Protein AF-X0TZS3-F1 (afdb_monomer)

Nearest PDB structures (foldseek):
  2qx0-assembly1_B  TM=6.335E-01  e=2.367E-02  Yersinia pestis
  7mpy-assembly2_B  TM=6.152E-01  e=1.755E-02  Arabidopsis thaliana
  4co0-assembly2_B  TM=4.520E-01  e=2.169E-01  Azospirillum brasilense
  4ozn-assembly1_C  TM=5.208E-01  e=9.687E-01  Haloferax mediterranei ATCC 33500

Mean predicted aligned error: 3.47 Å

Structure (mmCIF, N/CA/C/O backbone):
data_AF-X0TZS3-F1
#
_entry.id   AF-X0TZS3-F1
#
loop_
_atom_site.group_PDB
_atom_site.id
_atom_site.type_symbol
_atom_site.label_atom_id
_atom_site.label_alt_id
_atom_site.label_comp_id
_atom_site.label_asym_id
_atom_site.label_entity_id
_atom_site.label_seq_id
_atom_site.pdbx_PDB_ins_code
_atom_site.Cartn_x
_atom_site.Cartn_y
_atom_site.Cartn_z
_atom_site.occupancy
_atom_site.B_iso_or_equiv
_atom_site.auth_seq_id
_atom_site.auth_comp_id
_atom_site.auth_asym_id
_atom_site.auth_atom_id
_atom_site.pdbx_PDB_model_num
ATOM 1 N N . MET A 1 1 ? 14.355 3.572 -35.473 1.00 77.06 1 MET A N 1
ATOM 2 C CA . MET A 1 1 ? 13.086 3.118 -34.857 1.00 77.06 1 MET A CA 1
ATOM 3 C C . MET A 1 1 ? 13.392 2.452 -33.526 1.00 77.06 1 MET A C 1
ATOM 5 O O . MET A 1 1 ? 14.362 1.707 -33.452 1.00 77.06 1 MET A O 1
ATOM 9 N N . TRP A 1 2 ? 12.621 2.743 -32.479 1.00 84.94 2 TRP A N 1
ATOM 10 C CA . TRP A 1 2 ? 12.855 2.198 -31.138 1.00 84.94 2 TRP A CA 1
ATOM 11 C C . TRP A 1 2 ? 12.345 0.758 -31.019 1.00 84.94 2 TRP A C 1
ATOM 13 O O . TRP A 1 2 ? 11.256 0.447 -31.497 1.00 84.94 2 TRP A O 1
ATOM 23 N N . LYS A 1 3 ? 13.106 -0.111 -30.342 1.00 91.31 3 LYS A N 1
ATOM 24 C CA . LYS A 1 3 ? 12.665 -1.461 -29.965 1.00 91.31 3 LYS A CA 1
ATOM 25 C C . LYS A 1 3 ? 12.176 -1.432 -28.519 1.00 91.31 3 LYS A C 1
ATOM 27 O O . LYS A 1 3 ? 12.983 -1.350 -27.595 1.00 91.31 3 LYS A O 1
ATOM 32 N N . LEU A 1 4 ? 10.860 -1.469 -28.333 1.00 92.38 4 LEU A N 1
ATOM 33 C CA . LEU A 1 4 ? 10.240 -1.440 -27.009 1.00 92.38 4 LEU A CA 1
ATOM 34 C C . LEU A 1 4 ? 10.556 -2.735 -26.244 1.00 92.38 4 LEU A C 1
ATOM 36 O O . LEU A 1 4 ? 10.507 -3.829 -26.808 1.00 92.38 4 LEU A O 1
ATOM 40 N N . LYS A 1 5 ? 10.885 -2.607 -24.957 1.00 91.69 5 LYS A N 1
ATOM 41 C CA . LYS A 1 5 ? 11.053 -3.732 -24.029 1.00 91.69 5 LYS A CA 1
ATOM 42 C C . LYS A 1 5 ? 9.962 -3.656 -22.969 1.00 91.69 5 LYS A C 1
ATOM 44 O O . LYS A 1 5 ? 9.630 -2.562 -22.519 1.00 91.69 5 LYS A O 1
ATOM 49 N N . ALA A 1 6 ? 9.441 -4.809 -22.558 1.00 92.62 6 ALA A N 1
ATOM 50 C CA . ALA A 1 6 ? 8.531 -4.872 -21.423 1.00 92.62 6 ALA A CA 1
ATOM 51 C C . ALA A 1 6 ? 9.240 -4.384 -20.142 1.00 92.62 6 ALA A C 1
ATOM 53 O O . ALA A 1 6 ? 10.444 -4.636 -19.980 1.00 92.62 6 ALA A O 1
ATOM 54 N N . PRO A 1 7 ? 8.528 -3.693 -19.235 1.00 94.44 7 PRO A N 1
ATOM 55 C CA . PRO A 1 7 ? 9.088 -3.331 -17.943 1.00 94.44 7 PRO A CA 1
ATOM 56 C C . PRO A 1 7 ? 9.424 -4.594 -17.141 1.00 94.44 7 PRO A C 1
ATOM 58 O O . PRO A 1 7 ? 8.732 -5.610 -17.224 1.00 94.44 7 PRO A O 1
ATOM 61 N N . LYS A 1 8 ? 10.495 -4.534 -16.345 1.00 96.44 8 LYS A N 1
ATOM 62 C CA . LYS A 1 8 ? 10.793 -5.606 -15.391 1.00 96.44 8 LYS A CA 1
ATOM 63 C C . LYS A 1 8 ? 9.737 -5.603 -14.277 1.00 96.44 8 LYS A C 1
ATOM 65 O O . LYS A 1 8 ? 9.368 -4.515 -13.830 1.00 96.44 8 LYS A O 1
ATOM 70 N N . PRO A 1 9 ? 9.293 -6.780 -13.802 1.00 97.88 9 PRO A N 1
ATOM 71 C CA . PRO A 1 9 ? 8.443 -6.863 -12.625 1.00 97.88 9 PRO A CA 1
ATOM 72 C C . PRO A 1 9 ? 9.104 -6.228 -11.396 1.00 97.88 9 PRO A C 1
ATOM 74 O O . PRO A 1 9 ? 10.326 -6.287 -11.242 1.00 97.88 9 PRO A O 1
ATOM 77 N N . VAL A 1 10 ? 8.293 -5.635 -10.526 1.00 98.12 10 VAL A N 1
ATOM 78 C CA . VAL A 1 10 ? 8.726 -4.904 -9.325 1.00 98.12 10 VAL A CA 1
ATOM 79 C C . VAL A 1 10 ? 8.004 -5.411 -8.081 1.00 98.12 10 VAL A C 1
ATOM 81 O O . VAL A 1 10 ? 7.006 -6.132 -8.174 1.00 98.12 10 VAL A O 1
ATOM 84 N N . LYS A 1 11 ? 8.522 -5.051 -6.906 1.00 98.50 11 LYS A N 1
ATOM 85 C CA . LYS A 1 11 ? 7.960 -5.465 -5.623 1.00 98.50 11 LYS A CA 1
ATOM 86 C C . LYS A 1 11 ? 6.773 -4.573 -5.266 1.00 98.50 11 LYS A C 1
ATOM 88 O O . LYS A 1 11 ? 6.894 -3.350 -5.299 1.00 98.50 11 LYS A O 1
ATOM 93 N N . LEU A 1 12 ? 5.641 -5.186 -4.934 1.00 98.75 12 LEU A N 1
ATOM 94 C CA . LEU A 1 12 ? 4.482 -4.486 -4.388 1.00 98.75 12 LEU A CA 1
ATOM 95 C C . LEU A 1 12 ? 4.633 -4.381 -2.871 1.00 98.75 12 LEU A C 1
ATOM 97 O O . LEU A 1 12 ? 4.880 -5.387 -2.205 1.00 98.75 12 LEU A O 1
ATOM 101 N N . ILE A 1 13 ? 4.459 -3.170 -2.358 1.00 98.69 13 ILE A N 1
ATOM 102 C CA . ILE A 1 13 ? 4.353 -2.863 -0.932 1.00 98.69 13 ILE A CA 1
ATOM 103 C C . ILE A 1 13 ? 2.996 -2.210 -0.678 1.00 98.69 13 ILE A C 1
ATOM 105 O O . ILE A 1 13 ? 2.483 -1.503 -1.544 1.00 98.69 13 ILE A O 1
ATOM 109 N N . VAL A 1 14 ? 2.409 -2.436 0.490 1.00 98.75 14 VAL A N 1
ATOM 110 C CA . VAL A 1 14 ? 1.212 -1.725 0.942 1.00 98.75 14 VAL A CA 1
ATOM 111 C C . VAL A 1 14 ? 1.503 -1.132 2.313 1.00 98.75 14 VAL A C 1
ATOM 113 O O . VAL A 1 14 ? 1.847 -1.861 3.243 1.00 98.75 14 VAL A O 1
ATOM 116 N N . GLY A 1 15 ? 1.396 0.191 2.419 1.00 98.25 15 GLY A N 1
ATOM 117 C CA . GLY A 1 15 ? 1.340 0.877 3.704 1.00 98.25 15 GLY A CA 1
ATOM 118 C C . GLY A 1 15 ? -0.059 0.754 4.292 1.00 98.25 15 GLY A C 1
ATOM 119 O O . GLY A 1 15 ? -1.046 0.975 3.591 1.00 98.25 15 GLY A O 1
ATOM 120 N N . ILE A 1 16 ? -0.132 0.384 5.564 1.00 98.38 16 ILE A N 1
ATOM 121 C CA . ILE A 1 16 ? -1.369 0.207 6.318 1.00 98.38 16 ILE A CA 1
ATOM 122 C C . ILE A 1 16 ? -1.351 1.216 7.458 1.00 98.38 16 ILE A C 1
ATOM 124 O O . ILE A 1 16 ? -0.410 1.230 8.253 1.00 98.38 16 ILE A O 1
ATOM 128 N N . LEU A 1 17 ? -2.397 2.034 7.538 1.00 97.75 17 LEU A N 1
ATOM 129 C CA . LEU A 1 17 ? -2.763 2.756 8.754 1.00 97.75 17 LEU A CA 1
ATOM 130 C C . LEU A 1 17 ? -4.088 2.180 9.246 1.00 97.75 17 LEU A C 1
ATOM 132 O O . LEU A 1 17 ? -5.017 2.067 8.449 1.00 97.75 17 LEU A O 1
ATOM 136 N N . ALA A 1 18 ? -4.175 1.798 10.514 1.00 96.94 18 ALA A N 1
ATOM 137 C CA . ALA A 1 18 ? -5.361 1.170 11.087 1.00 96.94 18 ALA A CA 1
ATOM 138 C C . ALA A 1 18 ? -5.715 1.784 12.444 1.00 96.94 18 ALA A C 1
ATOM 140 O O . ALA A 1 18 ? -4.823 2.128 13.209 1.00 96.94 18 ALA A O 1
ATOM 141 N N . ALA A 1 19 ? -7.007 1.891 12.742 1.00 95.75 19 ALA A N 1
ATOM 142 C CA . ALA A 1 19 ? -7.523 2.465 13.983 1.00 95.75 19 ALA A CA 1
ATOM 143 C C . ALA A 1 19 ? -7.176 1.637 15.232 1.00 95.75 19 ALA A C 1
ATOM 145 O O . ALA A 1 19 ? -7.043 2.183 16.324 1.00 95.75 19 ALA A O 1
ATOM 146 N N . ASP A 1 20 ? -7.052 0.318 15.071 1.00 93.88 20 ASP A N 1
ATOM 147 C CA . ASP A 1 20 ? -6.761 -0.631 16.141 1.00 93.88 20 ASP A CA 1
ATOM 148 C C . ASP A 1 20 ? -6.166 -1.949 15.598 1.00 93.88 20 ASP A C 1
ATOM 150 O O . ASP A 1 20 ? -6.044 -2.172 14.386 1.00 93.88 20 ASP A O 1
ATOM 154 N N . GLU A 1 21 ? -5.755 -2.832 16.513 1.00 95.12 21 GLU A N 1
ATOM 155 C CA . GLU A 1 21 ? -5.192 -4.150 16.189 1.00 95.12 21 GLU A CA 1
ATOM 156 C C . GLU A 1 21 ? -6.164 -5.063 15.411 1.00 95.12 21 GLU A C 1
ATOM 158 O O . GLU A 1 21 ? -5.733 -5.668 14.422 1.00 95.12 21 GLU A O 1
ATOM 163 N N . PRO A 1 22 ? -7.458 -5.181 15.782 1.00 94.88 22 PRO A N 1
ATOM 164 C CA . PRO A 1 22 ? -8.436 -5.924 14.986 1.00 94.88 22 PRO A CA 1
ATOM 165 C C . PRO A 1 22 ? -8.535 -5.451 13.530 1.00 94.88 22 PRO A C 1
ATOM 167 O O . PRO A 1 22 ? -8.451 -6.275 12.615 1.00 94.88 22 PRO A O 1
ATOM 170 N N . ALA A 1 23 ? -8.656 -4.140 13.301 1.00 95.38 23 ALA A N 1
ATOM 171 C CA . ALA A 1 23 ? -8.744 -3.551 11.970 1.00 95.38 23 ALA A CA 1
ATOM 172 C C . ALA A 1 23 ? -7.464 -3.802 11.161 1.00 95.38 23 ALA A C 1
ATOM 174 O O . ALA A 1 23 ? -7.535 -4.186 9.990 1.00 95.38 23 ALA A O 1
ATOM 175 N N . ARG A 1 24 ? -6.288 -3.674 11.792 1.00 96.88 24 ARG A N 1
ATOM 176 C CA . ARG A 1 24 ? -4.992 -4.008 11.180 1.00 96.88 24 ARG A CA 1
ATOM 177 C C . ARG A 1 24 ? -4.923 -5.483 10.779 1.00 96.88 24 ARG A C 1
ATOM 179 O O . ARG A 1 24 ? -4.530 -5.802 9.656 1.00 96.88 24 ARG A O 1
ATOM 186 N N . GLY A 1 25 ? -5.299 -6.386 11.683 1.00 97.00 25 GLY A N 1
ATOM 187 C CA . GLY A 1 25 ? -5.275 -7.827 11.438 1.00 97.00 25 GLY A CA 1
ATOM 188 C C . GLY A 1 25 ? -6.187 -8.238 10.283 1.00 97.00 25 GLY A C 1
ATOM 189 O O . GLY A 1 25 ? -5.785 -9.032 9.430 1.00 97.00 25 GLY A O 1
ATOM 190 N N . GLU A 1 26 ? -7.390 -7.667 10.213 1.00 97.25 26 GLU A N 1
ATOM 191 C CA . GLU A 1 26 ? -8.321 -7.923 9.112 1.00 97.25 26 GLU A CA 1
ATOM 192 C C . GLU A 1 26 ? -7.827 -7.325 7.789 1.00 97.25 26 GLU A C 1
ATOM 194 O O . GLU A 1 26 ? -7.924 -7.970 6.742 1.00 97.25 26 GLU A O 1
ATOM 199 N N . ALA A 1 27 ? -7.203 -6.144 7.827 1.00 98.00 27 ALA A N 1
ATOM 200 C CA . ALA A 1 27 ? -6.596 -5.534 6.651 1.00 98.00 27 ALA A CA 1
ATOM 201 C C . ALA A 1 27 ? -5.532 -6.441 6.013 1.00 98.00 27 ALA A C 1
ATOM 203 O O . ALA A 1 27 ? -5.574 -6.677 4.804 1.00 98.00 27 ALA A O 1
ATOM 204 N N . VAL A 1 28 ? -4.624 -7.008 6.818 1.00 98.31 28 VAL A N 1
ATOM 205 C CA . VAL A 1 28 ? -3.598 -7.948 6.332 1.00 98.31 28 VAL A CA 1
ATOM 206 C C . VAL A 1 28 ? -4.240 -9.192 5.714 1.00 98.31 28 VAL A C 1
ATOM 208 O O . VAL A 1 28 ? -3.904 -9.543 4.583 1.00 98.31 28 VAL A O 1
ATOM 211 N N . LYS A 1 29 ? -5.224 -9.811 6.382 1.00 98.19 29 LYS A N 1
ATOM 212 C CA . LYS A 1 29 ? -5.948 -10.978 5.839 1.00 98.19 29 LYS A CA 1
ATOM 213 C C . LYS A 1 29 ? -6.611 -10.675 4.494 1.00 98.19 29 LYS A C 1
ATOM 215 O O . LYS A 1 29 ? -6.541 -11.477 3.563 1.00 98.19 29 LYS A O 1
ATOM 220 N N . MET A 1 30 ? -7.255 -9.514 4.372 1.00 98.00 30 MET A N 1
ATOM 221 C CA . MET A 1 30 ? -7.927 -9.101 3.140 1.00 98.00 30 MET A CA 1
ATOM 222 C C . MET A 1 30 ? -6.940 -8.802 2.006 1.00 98.00 30 MET A C 1
ATOM 224 O O . MET A 1 30 ? -7.229 -9.133 0.852 1.00 98.00 30 MET A O 1
ATOM 228 N N . ILE A 1 31 ? -5.776 -8.224 2.316 1.00 98.50 31 ILE A N 1
ATOM 229 C CA . ILE A 1 31 ? -4.678 -8.051 1.357 1.00 98.50 31 ILE A CA 1
ATOM 230 C C . ILE A 1 31 ? -4.204 -9.416 0.854 1.00 98.50 31 ILE A C 1
ATOM 232 O O . ILE A 1 31 ? -4.153 -9.620 -0.360 1.00 98.50 31 ILE A O 1
ATOM 236 N N . GLU A 1 32 ? -3.935 -10.368 1.749 1.00 98.25 32 GLU A N 1
ATOM 237 C CA . GLU A 1 32 ? -3.478 -11.704 1.355 1.00 98.25 32 GLU A CA 1
ATOM 238 C C . GLU A 1 32 ? -4.490 -12.433 0.470 1.00 98.25 32 GLU A C 1
ATOM 240 O O . GLU A 1 32 ? -4.127 -12.997 -0.565 1.00 98.25 32 GLU A O 1
ATOM 245 N N . ALA A 1 33 ? -5.773 -12.360 0.829 1.00 97.56 33 ALA A N 1
ATOM 246 C CA . ALA A 1 33 ? -6.847 -13.007 0.089 1.00 97.56 33 ALA A CA 1
ATOM 247 C C . ALA A 1 33 ? -7.106 -12.380 -1.293 1.00 97.56 33 ALA A C 1
ATOM 249 O O . ALA A 1 33 ? -7.462 -13.092 -2.234 1.00 97.56 33 ALA A O 1
ATOM 250 N N . ARG A 1 34 ? -6.980 -11.050 -1.435 1.00 97.12 34 ARG A N 1
ATOM 251 C CA . ARG A 1 34 ? -7.384 -10.333 -2.661 1.00 97.12 34 ARG A CA 1
ATOM 252 C C . ARG A 1 34 ? -6.227 -9.958 -3.582 1.00 97.12 34 ARG A C 1
ATOM 254 O O . ARG A 1 34 ? -6.428 -9.935 -4.800 1.00 97.12 34 ARG A O 1
ATOM 261 N N . ILE A 1 35 ? -5.079 -9.605 -3.010 1.00 97.38 35 ILE A N 1
ATOM 262 C CA . ILE A 1 35 ? -3.924 -9.033 -3.715 1.00 97.38 35 ILE A CA 1
ATOM 263 C C . ILE A 1 35 ? -2.835 -10.092 -3.893 1.00 97.38 35 ILE A C 1
ATOM 265 O O . ILE A 1 35 ? -2.316 -10.256 -4.999 1.00 97.38 35 ILE A O 1
ATOM 269 N N . GLY A 1 36 ? -2.521 -10.838 -2.836 1.00 97.75 36 GLY A N 1
ATOM 270 C CA . GLY A 1 36 ? -1.580 -11.953 -2.883 1.00 97.75 36 GLY A CA 1
ATOM 271 C C . GLY A 1 36 ? -0.872 -12.179 -1.554 1.00 97.75 36 GLY A C 1
ATOM 272 O O . GLY A 1 36 ? -0.861 -11.305 -0.697 1.00 97.75 36 GLY A O 1
ATOM 273 N N . LYS A 1 37 ? -0.256 -13.353 -1.410 1.00 98.31 37 LYS A N 1
ATOM 274 C CA . LYS A 1 37 ? 0.462 -13.762 -0.199 1.00 98.31 37 LYS A CA 1
ATOM 275 C C . LYS A 1 37 ? 1.554 -12.760 0.190 1.00 98.31 37 LYS A C 1
ATOM 277 O O . LYS A 1 37 ? 2.354 -12.356 -0.665 1.00 98.31 37 LYS A O 1
ATOM 282 N N . CYS A 1 38 ? 1.601 -12.410 1.472 1.00 98.50 38 CYS A N 1
ATOM 283 C CA . CYS A 1 38 ? 2.650 -11.566 2.019 1.00 98.50 38 CYS A CA 1
ATOM 284 C C . CYS A 1 38 ? 3.924 -12.389 2.257 1.00 98.50 38 CYS A C 1
ATOM 286 O O . CYS A 1 38 ? 3.863 -13.520 2.736 1.00 98.50 38 CYS A O 1
ATOM 288 N N . ASP A 1 39 ? 5.087 -11.829 1.931 1.00 97.81 39 ASP A N 1
ATOM 289 C CA . ASP A 1 39 ? 6.393 -12.447 2.217 1.00 97.81 39 ASP A CA 1
ATOM 290 C C . ASP A 1 39 ? 7.245 -11.657 3.211 1.00 97.81 39 ASP A C 1
ATOM 292 O O . ASP A 1 39 ? 8.197 -12.191 3.775 1.00 97.81 39 ASP A O 1
ATOM 296 N N . LEU A 1 40 ? 6.872 -10.405 3.463 1.00 98.06 40 LEU A N 1
ATOM 297 C CA . LEU A 1 40 ? 7.379 -9.611 4.568 1.00 98.06 40 LEU A CA 1
ATOM 298 C C . LEU A 1 40 ? 6.217 -8.841 5.181 1.00 98.06 40 LEU A C 1
ATOM 300 O O . LEU A 1 40 ? 5.422 -8.217 4.477 1.00 98.06 40 LEU A O 1
ATOM 304 N N . ILE A 1 41 ? 6.148 -8.882 6.504 1.00 98.31 41 ILE A N 1
ATOM 305 C CA . ILE A 1 41 ? 5.250 -8.080 7.326 1.00 98.31 41 ILE A CA 1
ATOM 306 C C . ILE A 1 41 ? 6.157 -7.363 8.322 1.00 98.31 41 ILE A C 1
ATOM 308 O O . ILE A 1 41 ? 6.944 -8.017 9.003 1.00 98.31 41 ILE A O 1
ATOM 312 N N . SER A 1 42 ? 6.116 -6.033 8.350 1.00 98.31 42 SER A N 1
ATOM 313 C CA . SER A 1 42 ? 6.933 -5.259 9.285 1.00 98.31 42 SER A CA 1
ATOM 314 C C . SER A 1 42 ? 6.412 -5.381 10.715 1.00 98.31 42 SER A C 1
ATOM 316 O O . SER A 1 42 ? 5.258 -5.770 10.943 1.00 98.31 42 SER A O 1
ATOM 318 N N . ASP A 1 43 ? 7.222 -4.907 11.661 1.00 98.00 43 ASP A N 1
ATOM 319 C CA . ASP A 1 43 ? 6.740 -4.548 12.992 1.00 98.00 43 ASP A CA 1
ATOM 320 C C . ASP A 1 43 ? 5.561 -3.563 12.901 1.00 98.00 43 ASP A C 1
ATOM 322 O O . ASP A 1 43 ? 5.329 -2.921 11.867 1.00 98.00 43 ASP A O 1
ATOM 326 N N . VAL A 1 44 ? 4.808 -3.463 13.991 1.00 98.06 44 VAL A N 1
ATOM 327 C CA . VAL A 1 44 ? 3.706 -2.511 14.155 1.00 98.06 44 VAL A CA 1
ATOM 328 C C . VAL A 1 44 ? 4.170 -1.416 15.094 1.00 98.06 44 VAL A C 1
ATOM 330 O O . VAL A 1 44 ? 4.803 -1.699 16.111 1.00 98.06 44 VAL A O 1
ATOM 333 N N . TRP A 1 45 ? 3.849 -0.167 14.780 1.00 97.19 45 TRP A N 1
ATOM 334 C CA . TRP A 1 45 ? 4.174 0.943 15.667 1.00 97.19 45 TRP A CA 1
ATOM 335 C C . TRP A 1 45 ? 3.184 2.109 15.497 1.00 97.19 45 TRP A C 1
ATOM 337 O O . TRP A 1 45 ? 2.493 2.180 14.475 1.00 97.19 45 TRP A O 1
ATOM 347 N N . PRO A 1 46 ? 3.097 3.031 16.472 1.00 95.50 46 PRO A N 1
ATOM 348 C CA . PRO A 1 46 ? 2.157 4.149 16.415 1.00 95.50 46 PRO A CA 1
ATOM 349 C C . PRO A 1 46 ? 2.421 5.120 15.255 1.00 95.50 46 PRO A C 1
ATOM 351 O O . PRO A 1 46 ? 3.564 5.405 14.884 1.00 95.50 46 PRO A O 1
ATOM 354 N N . PHE A 1 47 ? 1.348 5.664 14.692 1.00 93.62 47 PHE A N 1
ATOM 355 C CA . PHE A 1 47 ? 1.378 6.755 13.729 1.00 93.62 47 PHE A CA 1
ATOM 356 C C . PHE A 1 47 ? 0.984 8.063 14.423 1.00 93.62 47 PHE A C 1
ATOM 358 O O . PHE A 1 47 ? -0.187 8.411 14.504 1.00 93.62 47 PHE A O 1
ATOM 365 N N . ASP A 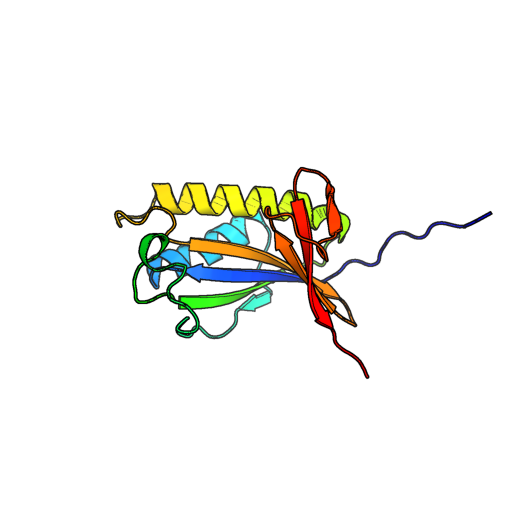1 48 ? 1.984 8.791 14.910 1.00 88.75 48 ASP A N 1
ATOM 366 C CA . ASP A 1 48 ? 1.850 10.031 15.688 1.00 88.75 48 ASP A CA 1
ATOM 367 C C . ASP A 1 48 ? 2.339 11.276 14.925 1.00 88.75 48 ASP A C 1
ATOM 369 O O . ASP A 1 48 ? 2.526 12.349 15.493 1.00 88.75 48 ASP A O 1
ATOM 373 N N . GLN A 1 49 ? 2.573 11.147 13.615 1.00 85.50 49 GLN A N 1
ATOM 374 C CA . GLN A 1 49 ? 3.221 12.199 12.825 1.00 85.50 49 GLN A CA 1
ATOM 375 C C . GLN A 1 49 ? 2.258 13.288 12.329 1.00 85.50 49 GLN A C 1
ATOM 377 O O . GLN A 1 49 ? 2.707 14.321 11.833 1.00 85.50 49 GLN A O 1
ATOM 382 N N . THR A 1 50 ? 0.944 13.064 12.404 1.00 86.62 50 THR A N 1
ATOM 383 C CA . THR A 1 50 ? -0.068 14.063 12.043 1.00 86.62 50 THR A CA 1
ATOM 384 C C . THR A 1 50 ? -1.443 13.708 12.600 1.00 86.62 50 THR A C 1
ATOM 386 O O . THR A 1 50 ? -1.835 12.544 12.603 1.00 86.62 50 THR A O 1
ATOM 389 N N . ASP A 1 51 ? -2.210 14.738 12.955 1.00 85.44 51 ASP A N 1
ATOM 390 C CA . ASP A 1 51 ? -3.606 14.626 13.393 1.00 85.44 51 ASP A CA 1
ATOM 391 C C . ASP A 1 51 ? -4.601 14.507 12.226 1.00 85.44 51 ASP A C 1
ATOM 393 O O . ASP A 1 51 ? -5.802 14.376 12.441 1.00 85.44 51 ASP A O 1
ATOM 397 N N . TYR A 1 52 ? -4.119 14.535 10.977 1.00 85.12 52 TYR A N 1
ATOM 398 C CA . TYR A 1 52 ? -4.949 14.566 9.766 1.00 85.12 52 TYR A CA 1
ATOM 399 C C . TYR A 1 52 ? -5.992 13.437 9.679 1.00 85.12 52 TYR A C 1
ATOM 401 O O . TYR A 1 52 ? -7.043 13.627 9.077 1.00 85.12 52 TYR A O 1
ATOM 409 N N . TYR A 1 53 ? -5.706 12.272 10.263 1.00 84.94 53 TYR A N 1
ATOM 410 C CA . TYR A 1 53 ? -6.575 11.093 10.201 1.00 84.94 53 TYR A CA 1
ATOM 411 C C . TYR A 1 53 ? -7.443 10.900 11.447 1.00 84.94 53 TYR A C 1
ATOM 413 O O . TYR A 1 53 ? -8.193 9.929 11.500 1.00 84.94 53 TYR A O 1
ATOM 421 N N . ARG A 1 54 ? -7.352 11.787 12.445 1.00 84.69 54 ARG A N 1
ATOM 422 C CA . ARG A 1 54 ? -7.987 11.588 13.754 1.00 84.69 54 ARG A CA 1
ATOM 423 C C . ARG A 1 54 ? -9.502 11.401 13.649 1.00 84.69 54 ARG A C 1
ATOM 425 O O . ARG A 1 54 ? -10.041 10.445 14.194 1.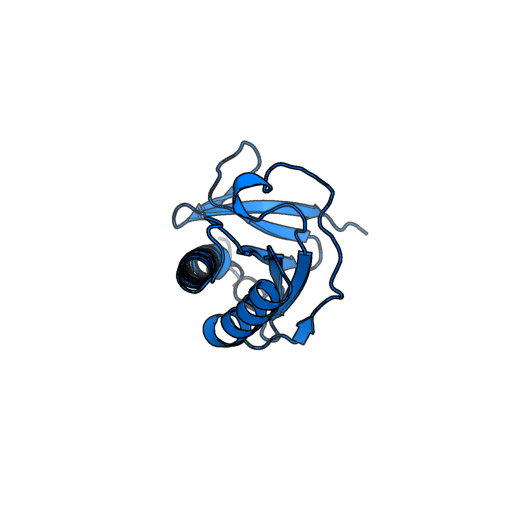00 84.69 54 ARG A O 1
ATOM 432 N N . ASP A 1 55 ? -10.168 12.253 12.876 1.00 86.69 55 ASP A N 1
ATOM 433 C CA . ASP A 1 55 ? -11.626 12.199 12.705 1.00 86.69 55 ASP A CA 1
ATOM 434 C C . ASP A 1 55 ? -12.085 10.961 11.908 1.00 86.69 55 ASP A C 1
ATOM 436 O O . ASP A 1 55 ? -13.227 10.516 12.024 1.00 86.69 55 ASP A O 1
ATOM 440 N N . GLU A 1 56 ? -11.202 10.397 11.078 1.00 88.12 56 GLU A N 1
ATOM 441 C CA . GLU A 1 56 ? -11.513 9.267 10.197 1.00 88.12 56 GLU A CA 1
ATOM 442 C C . GLU A 1 56 ? -11.164 7.905 10.814 1.00 88.12 56 GLU A C 1
ATOM 444 O O . GLU A 1 56 ? -11.890 6.934 10.589 1.00 88.12 56 GLU A O 1
ATOM 449 N N . ALA A 1 57 ? -10.060 7.833 11.563 1.00 86.31 57 ALA A N 1
ATOM 450 C CA . ALA A 1 57 ? -9.422 6.602 12.031 1.00 86.31 57 ALA A CA 1
ATOM 451 C C . ALA A 1 57 ? -9.132 6.583 13.548 1.00 86.31 57 ALA A C 1
ATOM 453 O O . ALA A 1 57 ? -8.607 5.593 14.049 1.00 86.31 57 ALA A O 1
ATOM 454 N N . GLY A 1 58 ? -9.499 7.632 14.287 1.00 88.81 58 GLY A N 1
ATOM 455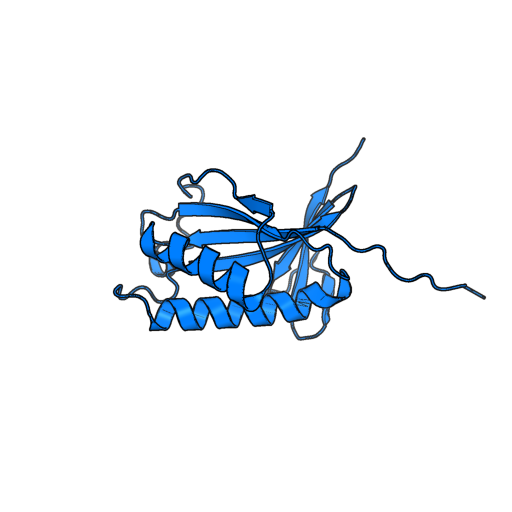 C CA . GLY A 1 58 ? -9.314 7.724 15.735 1.00 88.81 58 GLY A CA 1
ATOM 456 C C . GLY A 1 58 ? -7.912 8.169 16.163 1.00 88.81 58 GLY A C 1
ATOM 457 O O . GLY A 1 58 ? -7.070 8.541 15.348 1.00 88.81 58 GLY A O 1
ATOM 458 N N . ASP A 1 59 ? -7.672 8.144 17.476 1.00 85.56 59 ASP A N 1
ATOM 459 C CA . ASP A 1 59 ? -6.480 8.744 18.096 1.00 85.56 59 ASP A CA 1
ATOM 460 C C . ASP A 1 59 ? -5.240 7.836 18.117 1.00 85.56 59 ASP A C 1
ATOM 462 O O . ASP A 1 59 ? -4.116 8.326 18.184 1.00 85.56 59 ASP A O 1
ATOM 466 N N . ASN A 1 60 ? -5.420 6.513 18.062 1.00 88.50 60 ASN A N 1
ATOM 467 C CA . ASN A 1 60 ? -4.350 5.534 18.296 1.00 88.50 60 ASN A CA 1
ATOM 468 C C . ASN A 1 60 ? -4.006 4.743 17.031 1.00 88.50 60 ASN A C 1
ATOM 470 O O . ASN A 1 60 ? -4.005 3.513 17.024 1.00 88.50 60 ASN A O 1
ATOM 474 N N . ILE A 1 61 ? -3.723 5.463 15.947 1.00 95.50 61 ILE A N 1
ATOM 475 C CA . ILE A 1 61 ? -3.486 4.858 14.639 1.00 95.50 61 ILE A CA 1
ATOM 476 C C . ILE A 1 61 ? -2.210 4.011 14.670 1.00 95.50 61 ILE A C 1
ATOM 478 O O . ILE A 1 61 ? -1.133 4.473 15.044 1.00 95.50 61 ILE A O 1
ATOM 482 N N . LEU A 1 62 ? -2.321 2.769 14.217 1.00 96.94 62 LEU A N 1
ATOM 483 C CA . LEU A 1 62 ? -1.219 1.836 14.037 1.00 96.94 62 LEU A CA 1
ATOM 484 C C . LEU A 1 62 ? -0.726 1.883 12.594 1.00 96.94 62 LEU A C 1
ATOM 486 O O . LEU A 1 62 ? -1.524 1.813 11.659 1.00 96.94 62 LEU A O 1
ATOM 490 N N . ARG A 1 63 ? 0.593 1.941 12.406 1.00 97.88 63 ARG A N 1
ATOM 491 C CA . ARG A 1 63 ? 1.249 1.801 11.104 1.00 97.88 63 ARG A CA 1
ATOM 492 C C . ARG A 1 63 ? 1.874 0.420 10.963 1.00 97.88 63 ARG A C 1
ATOM 494 O O . ARG A 1 63 ? 2.532 -0.073 11.876 1.00 97.88 63 ARG A O 1
ATOM 501 N N . GLN A 1 64 ? 1.714 -0.163 9.780 1.00 98.31 64 GLN A N 1
ATOM 502 C CA . GLN A 1 64 ? 2.394 -1.386 9.367 1.00 98.31 64 GLN A CA 1
ATOM 503 C C . GLN A 1 64 ? 2.653 -1.365 7.858 1.00 98.31 64 GLN A C 1
ATOM 505 O O . GLN A 1 64 ? 1.915 -0.739 7.098 1.00 98.31 64 GLN A O 1
ATOM 510 N N . PHE A 1 65 ? 3.681 -2.075 7.407 1.00 98.44 65 PHE A N 1
ATOM 511 C CA . PHE A 1 65 ? 3.909 -2.353 5.995 1.00 98.44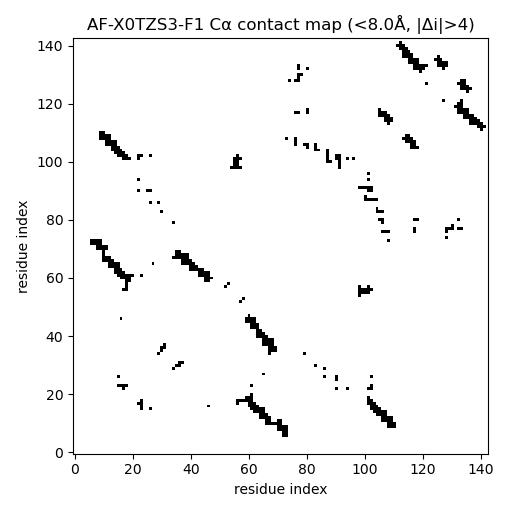 65 PHE A CA 1
ATOM 512 C C . PHE A 1 65 ? 3.869 -3.849 5.724 1.00 98.44 65 PHE A C 1
ATOM 514 O O . PHE A 1 65 ? 4.339 -4.659 6.524 1.00 98.44 65 PHE A O 1
ATOM 521 N N . VAL A 1 66 ? 3.361 -4.203 4.549 1.00 98.69 66 VAL A N 1
ATOM 522 C CA . VAL A 1 66 ? 3.444 -5.564 4.016 1.00 98.69 66 VAL A CA 1
ATOM 523 C C . VAL A 1 66 ? 3.986 -5.541 2.594 1.00 98.69 66 VAL A C 1
ATOM 525 O O . VAL A 1 66 ? 3.684 -4.621 1.831 1.00 98.69 66 VAL A O 1
ATOM 528 N N . SER A 1 67 ? 4.769 -6.550 2.216 1.00 98.50 67 SER A N 1
ATOM 529 C CA . SER A 1 67 ? 5.142 -6.791 0.820 1.00 98.50 67 SER A CA 1
ATOM 530 C C . SER A 1 67 ? 4.548 -8.082 0.298 1.00 98.50 67 SER A C 1
ATOM 532 O O . SER A 1 67 ? 4.380 -9.046 1.039 1.00 98.50 67 SER A O 1
ATOM 534 N N . ILE A 1 68 ? 4.258 -8.093 -1.001 1.00 98.62 68 ILE A N 1
ATOM 535 C CA . ILE A 1 68 ? 3.683 -9.255 -1.676 1.00 98.62 68 ILE A CA 1
ATOM 536 C C . ILE A 1 68 ? 4.798 -10.104 -2.293 1.00 98.62 68 ILE A C 1
ATOM 538 O O . ILE A 1 68 ? 5.715 -9.574 -2.932 1.00 98.62 68 ILE A O 1
ATOM 542 N N . GLU A 1 69 ? 4.701 -11.426 -2.125 1.00 98.31 69 GLU A N 1
ATOM 543 C CA . GLU A 1 69 ? 5.700 -12.406 -2.574 1.00 98.31 69 GLU A CA 1
ATOM 544 C C . GLU A 1 69 ? 5.952 -12.293 -4.083 1.00 98.31 69 GLU A C 1
ATOM 546 O O . GLU A 1 69 ? 7.082 -12.115 -4.549 1.00 98.31 69 GLU A O 1
ATOM 551 N N . LYS A 1 70 ? 4.869 -12.339 -4.863 1.00 98.19 70 LYS A N 1
ATOM 552 C CA . LYS A 1 70 ? 4.925 -12.318 -6.322 1.00 98.19 70 LYS A CA 1
ATOM 553 C C . LYS A 1 70 ? 5.209 -10.907 -6.835 1.00 98.19 70 LYS A C 1
ATOM 555 O O . LYS A 1 70 ? 4.410 -9.995 -6.634 1.00 98.19 70 LYS A O 1
ATOM 560 N N . LEU A 1 71 ? 6.300 -10.753 -7.588 1.00 98.44 71 LEU A N 1
ATOM 561 C CA . LEU A 1 71 ? 6.577 -9.515 -8.318 1.00 98.44 71 LEU A CA 1
ATOM 562 C C . LEU A 1 71 ? 5.480 -9.235 -9.350 1.00 98.44 71 LEU A C 1
ATOM 564 O O . LEU A 1 71 ? 4.965 -10.147 -10.006 1.00 98.44 71 LEU A O 1
ATOM 568 N N . ILE A 1 72 ? 5.154 -7.959 -9.523 1.00 98.00 72 ILE A N 1
ATOM 569 C CA . ILE A 1 72 ? 4.051 -7.521 -10.376 1.00 98.00 72 ILE A CA 1
ATOM 570 C C . ILE A 1 72 ? 4.537 -6.676 -11.547 1.00 98.00 72 ILE A C 1
ATOM 572 O O . ILE A 1 72 ? 5.585 -6.035 -11.488 1.00 98.00 72 ILE A O 1
ATOM 576 N N . ASP A 1 73 ? 3.736 -6.648 -12.608 1.00 97.56 73 ASP A N 1
ATOM 577 C CA . ASP A 1 73 ? 3.864 -5.635 -13.651 1.00 97.56 73 ASP A CA 1
ATOM 578 C C . ASP A 1 73 ? 3.579 -4.247 -13.038 1.00 97.56 73 ASP A C 1
ATOM 580 O O . ASP A 1 73 ? 2.486 -4.057 -12.488 1.00 97.56 73 ASP A O 1
ATOM 584 N N . PRO A 1 74 ? 4.515 -3.279 -13.119 1.00 97.31 74 PRO A N 1
ATOM 585 C CA . PRO A 1 74 ? 4.305 -1.937 -12.575 1.00 97.31 74 PRO A CA 1
ATOM 586 C C . PRO A 1 74 ? 3.074 -1.225 -13.159 1.00 97.31 74 PRO A C 1
ATOM 588 O O . PRO A 1 74 ? 2.487 -0.381 -12.483 1.00 97.31 74 PRO A O 1
ATOM 591 N N . GLY A 1 75 ? 2.628 -1.582 -14.370 1.00 97.50 75 GLY A N 1
ATOM 592 C CA . GLY A 1 75 ? 1.420 -1.024 -14.988 1.00 97.50 75 GLY A CA 1
ATOM 593 C C . GLY A 1 75 ? 0.119 -1.350 -14.242 1.00 97.50 75 GLY A C 1
ATOM 594 O O . GLY A 1 75 ? -0.894 -0.688 -14.456 1.00 97.50 75 GLY A O 1
ATOM 595 N N . LYS A 1 76 ? 0.132 -2.328 -13.327 1.00 97.81 76 LYS A N 1
ATOM 596 C CA . LYS A 1 76 ? -1.046 -2.728 -12.538 1.00 97.81 76 LYS A CA 1
ATOM 597 C C . LYS A 1 76 ? -1.318 -1.839 -11.327 1.00 97.81 76 LYS A C 1
ATOM 599 O O . LYS A 1 76 ? -2.356 -2.002 -10.693 1.00 97.81 76 LYS A O 1
ATOM 604 N N . LEU A 1 77 ? -0.426 -0.904 -10.992 1.00 98.38 77 LEU A N 1
ATOM 605 C CA . LEU A 1 77 ? -0.531 -0.120 -9.757 1.00 98.38 77 LEU A CA 1
ATOM 606 C C . LEU A 1 77 ? -1.871 0.630 -9.631 1.00 98.38 77 LEU A C 1
ATOM 608 O O . LEU A 1 77 ? -2.465 0.644 -8.556 1.00 98.38 77 LEU A O 1
ATOM 612 N N . ALA A 1 78 ? -2.382 1.196 -10.729 1.00 98.44 78 ALA A N 1
ATOM 613 C CA . ALA A 1 78 ? -3.672 1.888 -10.723 1.00 98.44 78 ALA A CA 1
ATOM 614 C C . ALA A 1 78 ? -4.848 0.947 -10.397 1.00 98.44 78 ALA A C 1
ATOM 616 O O . ALA A 1 78 ? -5.740 1.319 -9.638 1.00 98.44 78 ALA A O 1
ATOM 617 N N . ASP A 1 79 ? -4.842 -0.276 -10.934 1.00 98.50 79 ASP A N 1
ATOM 618 C CA . ASP A 1 79 ? -5.859 -1.289 -10.622 1.00 98.50 79 ASP A CA 1
ATOM 619 C C . ASP A 1 79 ? -5.777 -1.746 -9.172 1.00 98.50 79 ASP A C 1
ATOM 621 O O . ASP A 1 79 ? -6.798 -1.875 -8.501 1.00 98.50 79 ASP A O 1
ATOM 625 N N . ILE A 1 80 ? -4.557 -1.922 -8.670 1.00 98.44 80 ILE A N 1
ATOM 626 C CA . ILE A 1 80 ? -4.327 -2.324 -7.287 1.00 98.44 80 ILE A CA 1
ATOM 627 C C . ILE A 1 80 ? -4.813 -1.234 -6.328 1.00 98.44 80 ILE A C 1
ATOM 629 O O . ILE A 1 80 ? -5.452 -1.572 -5.340 1.00 98.44 80 ILE A O 1
ATOM 633 N N . LYS A 1 81 ? -4.619 0.060 -6.632 1.00 98.50 81 LYS A N 1
ATOM 634 C CA . LYS A 1 81 ? -5.196 1.144 -5.814 1.00 98.50 81 LYS A CA 1
ATOM 635 C C . LYS A 1 81 ? -6.725 1.136 -5.827 1.00 98.50 81 LYS A C 1
ATOM 637 O O . LYS A 1 81 ? -7.345 1.396 -4.802 1.00 98.50 81 LYS A O 1
ATOM 642 N N . HIS A 1 82 ? -7.361 0.803 -6.951 1.00 98.44 82 HIS A N 1
ATOM 643 C CA . HIS A 1 82 ? -8.816 0.601 -6.969 1.00 98.44 82 HIS A CA 1
ATOM 644 C C . HIS A 1 82 ? -9.248 -0.576 -6.097 1.00 98.44 82 HIS A C 1
ATOM 646 O O . HIS A 1 82 ? -10.253 -0.473 -5.396 1.00 98.44 82 HIS A O 1
ATOM 652 N N . ASP A 1 83 ? -8.505 -1.680 -6.130 1.00 98.25 83 ASP A N 1
ATOM 653 C CA . ASP A 1 83 ? -8.784 -2.827 -5.273 1.00 98.25 83 ASP A CA 1
ATOM 654 C C . ASP A 1 83 ? -8.595 -2.476 -3.792 1.00 98.25 83 ASP A C 1
ATOM 656 O O . ASP A 1 83 ? -9.504 -2.739 -3.008 1.00 98.25 83 ASP A O 1
ATOM 660 N N . THR A 1 84 ? -7.506 -1.804 -3.400 1.00 98.38 84 THR A N 1
ATOM 661 C CA . THR A 1 84 ? -7.300 -1.397 -2.000 1.00 98.38 84 THR A CA 1
ATOM 662 C C . THR A 1 84 ? -8.365 -0.413 -1.524 1.00 98.38 84 THR A C 1
ATOM 664 O O . THR A 1 84 ? -8.900 -0.607 -0.440 1.00 98.38 84 THR A O 1
ATOM 667 N N . ASN A 1 85 ? -8.783 0.556 -2.347 1.00 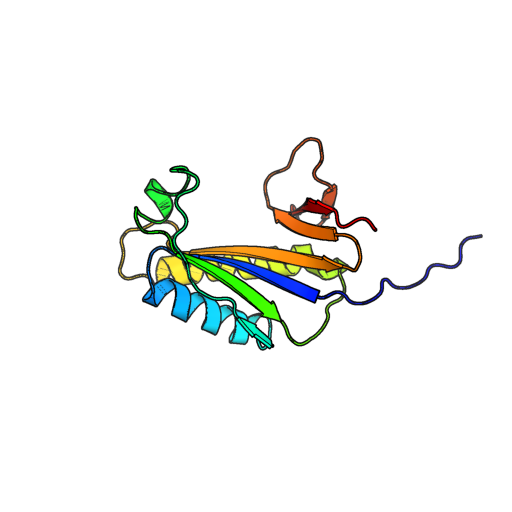98.00 85 ASN A N 1
ATOM 668 C CA . ASN A 1 85 ? -9.890 1.460 -2.003 1.00 98.00 85 ASN A CA 1
ATOM 669 C C . ASN A 1 85 ? -11.202 0.700 -1.728 1.00 98.00 85 ASN A C 1
ATOM 671 O O . ASN A 1 85 ? -11.967 1.065 -0.838 1.00 98.00 85 ASN A O 1
ATOM 675 N N . LYS A 1 86 ? -11.484 -0.373 -2.479 1.00 97.94 86 LYS A N 1
ATOM 676 C CA . LYS A 1 86 ? -12.657 -1.228 -2.222 1.00 97.94 86 LYS A CA 1
ATOM 677 C C . LYS A 1 86 ? -12.504 -2.031 -0.931 1.00 97.94 86 LYS A C 1
ATOM 679 O O . LYS A 1 86 ? -13.498 -2.245 -0.241 1.00 97.94 86 LYS A O 1
ATOM 684 N N . LEU A 1 87 ? -11.289 -2.486 -0.613 1.00 97.81 87 LEU A N 1
ATOM 685 C CA . LEU A 1 87 ? -11.012 -3.169 0.652 1.00 97.81 87 LEU A CA 1
ATOM 686 C C . LEU A 1 87 ? -11.236 -2.229 1.838 1.00 97.81 87 LEU A C 1
ATOM 688 O O . LEU A 1 87 ? -11.934 -2.624 2.762 1.00 97.81 87 LEU A O 1
ATOM 692 N N . GLU A 1 88 ? -10.754 -0.985 1.775 1.00 97.62 88 GLU A N 1
ATOM 693 C CA . GLU A 1 88 ? -11.016 0.034 2.804 1.00 97.62 88 GLU A CA 1
ATOM 694 C C . GLU A 1 88 ? -12.520 0.239 3.031 1.00 97.62 88 GLU A C 1
ATOM 696 O O . GLU A 1 88 ? -12.990 0.191 4.163 1.00 97.62 88 GLU A O 1
ATOM 701 N N . GLN A 1 89 ? -13.306 0.385 1.957 1.00 96.81 89 GLN A N 1
ATOM 702 C CA . GLN A 1 89 ? -14.765 0.529 2.060 1.00 96.81 89 GLN A CA 1
ATOM 703 C C . GLN A 1 89 ? -15.438 -0.692 2.692 1.00 96.81 89 GLN A C 1
ATOM 705 O O . GLN A 1 89 ? -16.441 -0.558 3.391 1.00 96.81 89 GLN A O 1
ATOM 710 N N . LYS A 1 90 ? -14.932 -1.897 2.415 1.00 96.44 90 LYS A N 1
ATOM 711 C CA . LYS A 1 90 ? -15.457 -3.126 3.009 1.00 96.44 90 LYS A CA 1
ATOM 712 C C . LYS A 1 90 ? -15.083 -3.224 4.491 1.00 96.44 90 LYS A C 1
ATOM 714 O O . LYS A 1 90 ? -15.960 -3.544 5.284 1.00 96.44 90 LYS A O 1
ATOM 719 N N . LEU A 1 91 ? -13.846 -2.885 4.851 1.00 95.06 91 LEU A N 1
ATOM 720 C CA . LEU A 1 91 ? -13.375 -2.832 6.237 1.00 95.06 91 LEU A CA 1
ATOM 721 C C . LEU A 1 91 ? -14.183 -1.823 7.058 1.00 95.06 91 LEU A C 1
ATOM 723 O O . LEU A 1 91 ? -14.658 -2.169 8.131 1.00 95.06 91 LEU A O 1
ATOM 727 N N . ALA A 1 92 ? -14.438 -0.628 6.519 1.00 94.75 92 ALA A N 1
ATOM 728 C CA . ALA A 1 92 ? -15.282 0.374 7.170 1.00 94.75 92 ALA A CA 1
ATOM 729 C C . ALA A 1 92 ? -16.691 -0.161 7.480 1.00 94.75 92 ALA A C 1
ATOM 731 O O . ALA A 1 92 ? -17.190 0.013 8.582 1.00 94.75 92 ALA A O 1
ATOM 732 N N . LYS A 1 93 ? -17.314 -0.891 6.543 1.00 93.69 93 LYS A N 1
ATOM 733 C CA . LYS A 1 93 ? -18.649 -1.492 6.741 1.00 93.69 93 LYS A CA 1
ATOM 734 C C . LYS A 1 93 ? -18.674 -2.666 7.721 1.00 93.69 93 LYS A C 1
ATOM 736 O O . LYS A 1 93 ? -19.744 -3.016 8.205 1.00 93.69 93 LYS A O 1
ATOM 741 N N . GLN A 1 94 ? -17.541 -3.335 7.917 1.00 90.06 94 GLN A N 1
ATOM 742 C CA . GLN A 1 94 ? -17.405 -4.478 8.824 1.00 90.06 94 GLN A CA 1
ATOM 743 C C . GLN A 1 94 ? -16.915 -4.063 10.213 1.00 90.06 94 GLN A C 1
ATOM 745 O O . GLN A 1 94 ? -16.951 -4.878 11.133 1.00 90.06 94 GLN A O 1
ATOM 750 N N . SER A 1 95 ? -16.444 -2.824 10.353 1.00 86.12 95 SER A N 1
ATOM 751 C CA . SER A 1 95 ? -15.961 -2.285 11.612 1.00 86.12 95 SER A CA 1
ATOM 752 C C . SER A 1 95 ? -17.087 -2.201 12.634 1.00 86.12 95 SER A C 1
ATOM 754 O O . SER A 1 95 ? -18.214 -1.837 12.307 1.00 86.12 95 SER A O 1
ATOM 756 N N . ALA A 1 96 ? -16.760 -2.517 13.885 1.00 81.88 96 ALA A N 1
ATOM 757 C CA . ALA A 1 96 ? -17.645 -2.277 15.020 1.00 81.88 96 ALA A CA 1
ATOM 758 C C . ALA A 1 96 ? -17.567 -0.824 15.528 1.00 81.88 96 ALA A C 1
ATOM 760 O O . ALA A 1 96 ? -18.350 -0.447 16.394 1.00 81.88 96 ALA A O 1
ATOM 761 N N . SER A 1 97 ? -16.610 -0.030 15.031 1.00 82.75 97 SER A N 1
ATOM 762 C CA . SER A 1 97 ? -16.460 1.385 15.375 1.00 82.75 97 SER A CA 1
ATOM 763 C C . SER A 1 97 ? -17.261 2.289 14.438 1.00 82.75 97 SER A C 1
ATOM 765 O O . SER A 1 97 ? -17.420 1.986 13.257 1.00 82.75 97 SER A O 1
ATOM 767 N N . ASP A 1 98 ? -17.674 3.451 14.946 1.00 86.56 98 ASP A N 1
ATOM 768 C CA . ASP A 1 98 ? -18.344 4.505 14.166 1.00 86.56 98 ASP A CA 1
ATOM 769 C C . ASP A 1 98 ? -17.377 5.299 13.260 1.00 86.56 98 ASP A C 1
ATOM 771 O O . ASP A 1 98 ? -17.738 6.323 12.676 1.00 86.56 98 ASP A O 1
ATOM 775 N N . LEU A 1 99 ? -16.125 4.847 13.144 1.00 91.19 99 LEU A N 1
ATOM 776 C CA . LEU A 1 99 ? -15.098 5.491 12.337 1.00 91.19 99 LEU A CA 1
ATOM 777 C C . LEU A 1 99 ? -15.408 5.327 10.849 1.00 91.19 99 LEU A C 1
ATOM 779 O O . LEU A 1 99 ? -15.628 4.223 10.349 1.00 91.19 99 LEU A O 1
ATOM 783 N N . SER A 1 100 ? -15.371 6.438 10.115 1.00 91.88 100 SER A N 1
ATOM 784 C CA . SER A 1 100 ? -15.704 6.447 8.687 1.00 91.88 100 SER A CA 1
ATOM 785 C C . SER A 1 100 ? -14.663 5.723 7.824 1.00 91.88 100 SER A C 1
ATOM 787 O O . SER A 1 100 ? -15.002 5.193 6.761 1.00 91.88 100 SER A O 1
ATOM 789 N N . ARG A 1 101 ? -13.403 5.674 8.277 1.00 94.25 101 ARG A N 1
ATOM 790 C CA . ARG A 1 101 ? -12.296 5.028 7.568 1.00 94.25 101 ARG A CA 1
ATOM 791 C C . ARG A 1 101 ? -11.290 4.437 8.566 1.00 94.25 101 ARG A C 1
ATOM 793 O O . ARG A 1 101 ? -10.186 4.953 8.720 1.00 94.25 101 ARG A O 1
ATOM 800 N N . PRO A 1 102 ? -11.628 3.304 9.205 1.00 95.50 102 PRO A N 1
ATOM 801 C CA . PRO A 1 102 ? -10.786 2.685 10.228 1.00 95.50 102 PRO A CA 1
ATOM 802 C C . PRO A 1 102 ? -9.485 2.099 9.665 1.00 95.50 102 PRO A C 1
ATOM 804 O O . PRO A 1 102 ? -8.599 1.742 10.434 1.00 95.50 102 PRO A O 1
ATOM 807 N N . VAL A 1 103 ? -9.363 1.962 8.339 1.00 97.12 103 VAL A N 1
ATOM 808 C CA . VAL A 1 103 ? -8.147 1.495 7.671 1.00 97.12 103 VAL A CA 1
ATOM 809 C C . VAL A 1 103 ? -7.887 2.321 6.413 1.00 97.12 103 VAL A C 1
ATOM 811 O O . VAL A 1 103 ? -8.786 2.517 5.595 1.00 97.12 103 VAL A O 1
ATOM 814 N N . ASN A 1 104 ? -6.637 2.739 6.228 1.00 97.50 104 ASN A N 1
ATOM 815 C CA . ASN A 1 104 ? -6.102 3.296 4.989 1.00 97.50 104 ASN A CA 1
ATOM 816 C C . ASN A 1 104 ? -5.030 2.355 4.419 1.00 97.50 104 ASN A C 1
ATOM 818 O O . ASN A 1 104 ? -4.126 1.920 5.133 1.00 97.50 104 ASN A O 1
ATOM 822 N N . LEU A 1 105 ? -5.144 2.054 3.127 1.00 98.31 105 LEU A N 1
ATOM 823 C CA . LEU A 1 105 ? -4.312 1.126 2.376 1.00 98.31 105 LEU A CA 1
ATOM 824 C C . LEU A 1 105 ? -3.679 1.839 1.178 1.00 98.31 105 LEU A C 1
ATOM 826 O O . LEU A 1 105 ? -4.323 2.121 0.156 1.00 98.31 105 LEU A O 1
ATOM 830 N N . ASP A 1 106 ? -2.375 2.066 1.278 1.00 97.81 106 ASP A N 1
ATOM 831 C CA . ASP A 1 106 ? -1.584 2.758 0.268 1.00 97.81 106 ASP A CA 1
ATOM 832 C C . ASP A 1 106 ? -0.639 1.794 -0.456 1.00 97.81 106 ASP A C 1
ATOM 834 O O . ASP A 1 106 ? 0.476 1.539 0.008 1.00 97.81 106 ASP A O 1
ATOM 838 N N . PRO A 1 107 ? -1.064 1.228 -1.603 1.00 98.56 107 PRO A N 1
ATOM 839 C CA . PRO A 1 107 ? -0.203 0.397 -2.421 1.00 98.56 107 PRO A CA 1
ATOM 840 C C . PRO A 1 107 ? 0.862 1.230 -3.133 1.00 98.56 107 PRO A C 1
ATOM 842 O O . PRO A 1 107 ? 0.623 2.345 -3.609 1.00 98.56 107 PRO A O 1
ATOM 845 N N . GLY A 1 108 ? 2.032 0.624 -3.274 1.00 98.50 108 GLY A N 1
ATOM 846 C CA . GLY A 1 108 ? 3.200 1.216 -3.888 1.00 98.50 108 GLY A CA 1
ATOM 847 C C . GLY A 1 108 ? 4.131 0.203 -4.533 1.00 98.50 108 GLY A C 1
ATOM 848 O O . GLY A 1 108 ? 3.986 -1.007 -4.383 1.00 98.50 108 GLY A O 1
ATOM 849 N N . LEU A 1 109 ? 5.112 0.708 -5.270 1.00 98.44 109 LEU A N 1
ATOM 850 C CA . LEU A 1 109 ? 6.103 -0.105 -5.965 1.00 98.44 109 LEU A CA 1
ATOM 851 C C . LEU A 1 109 ? 7.490 0.199 -5.429 1.00 98.44 109 LEU A C 1
ATOM 853 O O . LEU A 1 109 ? 7.907 1.357 -5.427 1.00 98.44 109 LEU A O 1
ATOM 857 N N . ILE A 1 110 ? 8.222 -0.849 -5.072 1.00 97.81 110 ILE A N 1
ATOM 858 C CA . ILE A 1 110 ? 9.655 -0.780 -4.805 1.00 97.81 110 ILE A CA 1
ATOM 859 C C . ILE A 1 110 ? 10.389 -1.294 -6.041 1.00 97.81 110 ILE A C 1
ATOM 861 O O . ILE A 1 110 ? 10.267 -2.458 -6.439 1.00 97.81 110 ILE A O 1
ATOM 865 N N . GLY A 1 111 ? 11.151 -0.394 -6.657 1.00 95.56 111 GLY A N 1
ATOM 866 C CA . GLY A 1 111 ? 12.152 -0.713 -7.666 1.00 95.56 111 GLY A CA 1
ATOM 867 C C . GLY A 1 111 ? 13.566 -0.421 -7.154 1.00 95.56 111 GLY A C 1
ATOM 868 O O . GLY A 1 111 ? 13.720 0.144 -6.075 1.00 95.56 111 GLY A O 1
ATOM 869 N N . PRO A 1 112 ? 14.612 -0.732 -7.941 1.00 93.56 112 PRO A N 1
ATOM 870 C CA . PRO A 1 112 ? 16.003 -0.595 -7.494 1.00 93.56 112 PRO A CA 1
ATOM 871 C C . PRO A 1 112 ? 16.429 0.809 -7.042 1.00 93.56 112 PRO A C 1
ATOM 873 O O . PRO A 1 112 ? 17.382 0.928 -6.287 1.00 93.56 112 PRO A O 1
ATOM 876 N N . SER A 1 113 ? 15.763 1.863 -7.521 1.00 94.50 113 SER A N 1
ATOM 877 C CA . SER A 1 113 ? 16.139 3.258 -7.252 1.00 94.50 113 SER A CA 1
ATOM 878 C C . SER A 1 113 ? 15.023 4.102 -6.640 1.00 94.50 113 SER A C 1
ATOM 880 O O . SER A 1 113 ? 15.182 5.312 -6.492 1.00 94.50 113 SER A O 1
ATOM 882 N N . LYS A 1 114 ? 13.849 3.517 -6.369 1.00 96.00 114 LYS A N 1
ATOM 883 C CA . LYS A 1 114 ? 12.694 4.300 -5.916 1.00 96.00 114 LYS A CA 1
ATOM 884 C C . LYS A 1 114 ? 11.602 3.485 -5.243 1.00 96.00 114 LYS A C 1
ATOM 886 O O . LYS A 1 114 ? 11.329 2.352 -5.645 1.00 96.00 114 LYS A O 1
ATOM 891 N N . LEU A 1 115 ? 10.919 4.151 -4.318 1.00 97.75 115 LEU A N 1
ATOM 892 C CA . LEU A 1 115 ? 9.589 3.803 -3.831 1.00 97.75 115 LEU A CA 1
ATOM 893 C C . LEU A 1 115 ? 8.571 4.782 -4.421 1.00 97.75 115 LEU A C 1
ATOM 895 O O . LEU A 1 115 ? 8.754 5.998 -4.349 1.00 97.75 115 LEU A O 1
ATOM 899 N N . ILE A 1 116 ? 7.497 4.243 -4.987 1.00 97.75 116 ILE A N 1
ATOM 900 C CA . ILE A 1 116 ? 6.357 5.010 -5.496 1.00 97.75 116 ILE A CA 1
ATOM 901 C C . ILE A 1 116 ? 5.110 4.617 -4.714 1.00 97.75 116 ILE A C 1
ATOM 903 O O . ILE A 1 116 ? 4.896 3.424 -4.533 1.00 97.75 116 ILE A O 1
ATOM 907 N N . LEU A 1 117 ? 4.259 5.574 -4.345 1.00 98.19 117 LEU A N 1
ATOM 908 C CA . LEU A 1 117 ? 2.915 5.317 -3.816 1.00 98.19 117 LEU A CA 1
ATOM 909 C C . LEU A 1 117 ? 1.833 5.758 -4.808 1.00 98.19 117 LEU A C 1
ATOM 911 O O . LEU A 1 117 ? 1.993 6.744 -5.533 1.00 98.19 117 LEU A O 1
ATOM 915 N N . ALA A 1 118 ? 0.726 5.016 -4.844 1.00 98.06 118 ALA A N 1
ATOM 916 C CA . ALA A 1 118 ? -0.447 5.356 -5.639 1.00 98.06 118 ALA A CA 1
ATOM 917 C C . ALA A 1 118 ? -1.419 6.247 -4.858 1.00 98.06 118 ALA A C 1
ATOM 919 O O . ALA A 1 118 ? -1.694 6.015 -3.684 1.00 98.06 118 ALA A O 1
ATOM 920 N N . THR A 1 119 ? -2.011 7.229 -5.531 1.00 96.88 119 THR A N 1
ATOM 921 C CA . THR A 1 119 ? -2.945 8.176 -4.917 1.00 96.88 119 THR A CA 1
ATOM 922 C C . THR A 1 119 ?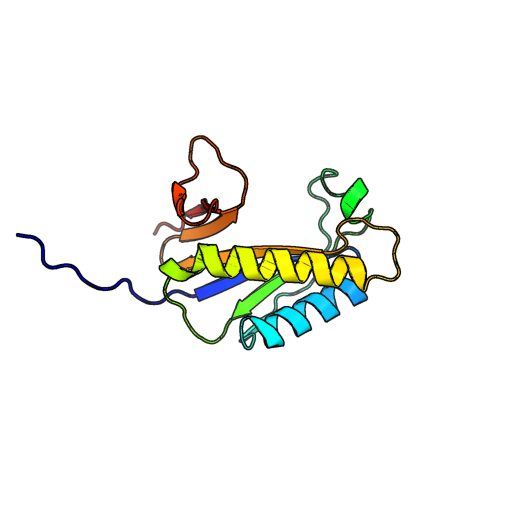 -4.053 8.599 -5.876 1.00 96.88 119 THR A C 1
ATOM 924 O O . THR A 1 119 ? -3.885 8.609 -7.095 1.00 96.88 119 THR A O 1
ATOM 927 N N . THR A 1 120 ? -5.203 8.971 -5.317 1.00 95.38 120 THR A N 1
ATOM 928 C CA . THR A 1 120 ? -6.331 9.573 -6.047 1.00 95.38 120 THR A CA 1
ATOM 929 C C . THR A 1 120 ? -6.171 11.084 -6.224 1.00 95.38 120 THR A C 1
ATOM 931 O O . THR A 1 120 ? -6.873 11.693 -7.029 1.00 95.38 120 THR A O 1
ATOM 934 N N . LYS A 1 121 ? -5.266 11.711 -5.464 1.00 94.94 121 LYS A N 1
ATOM 935 C CA . LYS A 1 121 ? -5.104 13.165 -5.411 1.00 94.94 121 LYS A CA 1
ATOM 936 C C . LYS A 1 121 ? -4.079 13.608 -6.457 1.00 94.94 121 LYS A C 1
ATOM 938 O O . LYS A 1 121 ? -2.901 13.283 -6.332 1.00 94.94 121 LYS A O 1
ATOM 943 N N . ASN A 1 122 ? -4.493 14.388 -7.451 1.00 95.75 122 ASN A N 1
ATOM 944 C CA . ASN A 1 122 ? -3.552 15.011 -8.386 1.00 95.75 122 ASN A CA 1
ATOM 945 C C . ASN A 1 122 ? -2.750 16.130 -7.695 1.00 95.75 122 ASN A C 1
ATOM 947 O O . ASN A 1 122 ? -3.294 16.833 -6.844 1.00 95.75 122 ASN A O 1
ATOM 951 N N . TYR A 1 123 ? -1.480 16.304 -8.063 1.00 95.75 123 TYR A N 1
ATOM 952 C CA . TYR A 1 123 ? -0.635 17.411 -7.606 1.00 95.75 123 TYR A CA 1
ATOM 953 C C . TYR A 1 123 ? 0.530 17.646 -8.584 1.00 95.75 123 TYR A C 1
ATOM 955 O O . TYR A 1 123 ? 0.743 16.835 -9.482 1.00 95.75 123 TYR A O 1
ATOM 963 N N . SER A 1 124 ? 1.277 18.744 -8.428 1.00 94.31 124 SER A N 1
ATOM 964 C CA . SER A 1 124 ? 2.242 19.241 -9.426 1.00 94.31 124 SER A CA 1
ATOM 965 C C . SER A 1 124 ? 3.306 18.225 -9.86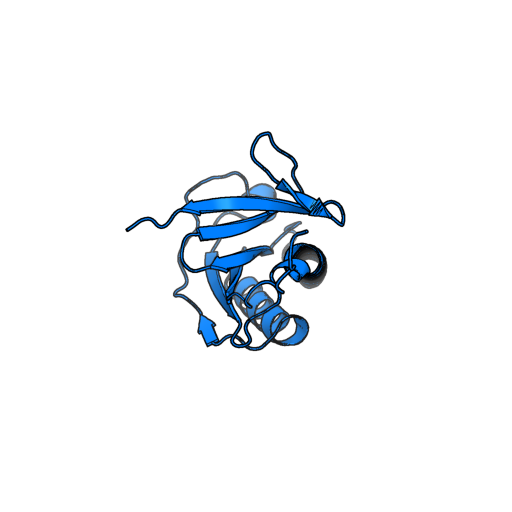3 1.00 94.31 124 SER A C 1
ATOM 967 O O . SER A 1 124 ? 3.663 18.197 -11.037 1.00 94.31 124 SER A O 1
ATOM 969 N N . HIS A 1 125 ? 3.791 17.371 -8.956 1.00 93.75 125 HIS A N 1
ATOM 970 C CA . HIS A 1 125 ? 4.803 16.341 -9.241 1.00 93.75 125 HIS A CA 1
ATOM 971 C C . HIS A 1 125 ? 4.232 14.933 -9.456 1.00 93.75 125 HIS A C 1
ATOM 973 O O . HIS A 1 125 ? 4.993 13.990 -9.678 1.00 93.75 125 HIS A O 1
ATOM 979 N N . ARG A 1 126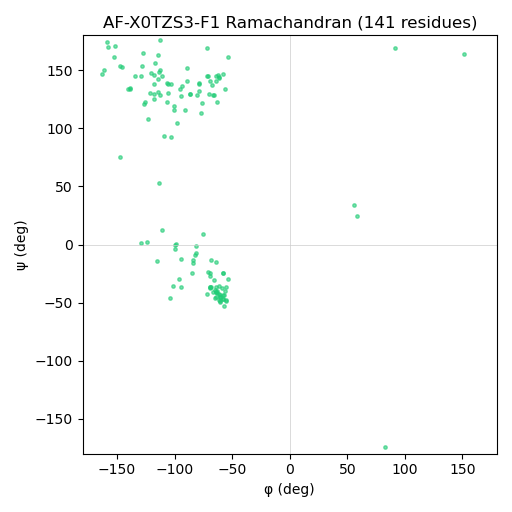 ? 2.909 14.758 -9.365 1.00 97.56 126 ARG A N 1
ATOM 980 C CA . ARG A 1 126 ? 2.274 13.439 -9.438 1.00 97.56 126 ARG A CA 1
ATOM 981 C C . ARG A 1 126 ? 1.987 13.044 -10.879 1.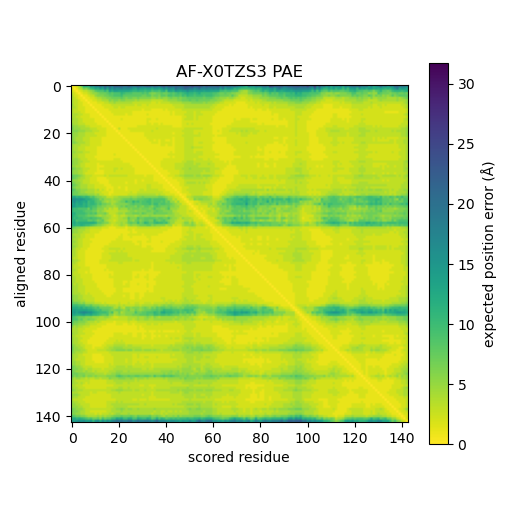00 97.56 126 ARG A C 1
ATOM 983 O O . ARG A 1 126 ? 1.371 13.782 -11.641 1.00 97.56 126 ARG A O 1
ATOM 990 N N . ILE A 1 127 ? 2.409 11.839 -11.248 1.00 97.81 127 ILE A N 1
ATOM 991 C CA . ILE A 1 127 ? 2.336 11.347 -12.627 1.00 97.81 127 ILE A CA 1
ATOM 992 C C . ILE A 1 127 ? 1.057 10.537 -12.803 1.00 97.81 127 ILE A C 1
ATOM 994 O O . ILE A 1 127 ? 0.796 9.611 -12.038 1.00 97.81 127 ILE A O 1
ATOM 998 N N . TYR A 1 128 ? 0.262 10.854 -13.822 1.00 98.06 128 TYR A N 1
ATOM 999 C CA . TYR A 1 128 ? -0.963 10.114 -14.113 1.00 98.06 128 TYR A CA 1
ATOM 1000 C C . TYR A 1 128 ? -0.663 8.677 -14.565 1.00 98.06 128 TYR A C 1
ATOM 1002 O O . TYR A 1 128 ? 0.114 8.458 -15.491 1.00 98.06 128 TYR A O 1
ATOM 1010 N N . LEU A 1 129 ? -1.313 7.699 -13.930 1.00 97.31 129 LEU A N 1
ATOM 1011 C CA . LEU A 1 129 ? -1.163 6.267 -14.221 1.00 97.31 129 LEU A CA 1
ATOM 1012 C C . LEU A 1 129 ? -2.294 5.705 -15.093 1.00 97.31 129 LEU A C 1
ATOM 1014 O O . LEU A 1 129 ? -2.284 4.523 -15.435 1.00 97.31 129 LEU A O 1
ATOM 1018 N N . GLY A 1 130 ? -3.300 6.520 -15.417 1.00 97.50 130 GLY A N 1
ATOM 1019 C CA . GLY A 1 130 ? -4.581 6.022 -15.911 1.00 97.50 130 GLY A CA 1
ATOM 1020 C C . GLY A 1 130 ? -5.585 5.795 -14.779 1.00 97.50 130 GLY A C 1
ATOM 1021 O O . GLY A 1 130 ? -5.254 5.822 -13.595 1.00 97.50 130 GLY A O 1
ATOM 1022 N N . LYS A 1 131 ? -6.851 5.562 -15.145 1.00 97.50 131 LYS A N 1
ATOM 1023 C CA . LYS A 1 131 ? -7.922 5.150 -14.215 1.00 97.50 131 LYS A CA 1
ATOM 1024 C C . LYS A 1 131 ? -8.126 6.106 -13.028 1.00 97.50 131 LYS A C 1
ATOM 1026 O O . LYS A 1 131 ? -8.477 5.657 -11.941 1.00 97.50 131 LYS A O 1
ATOM 1031 N N . LYS A 1 132 ? -7.934 7.417 -13.236 1.00 97.69 132 LYS A N 1
ATOM 1032 C CA . LYS A 1 132 ? -8.018 8.458 -12.184 1.00 97.69 132 LYS A CA 1
ATOM 1033 C C . LYS A 1 132 ? -7.039 8.238 -11.014 1.00 97.69 132 LYS A C 1
ATOM 1035 O O . LYS A 1 132 ? -7.297 8.705 -9.910 1.00 97.69 132 LYS A O 1
ATOM 1040 N N . MET A 1 133 ? -5.938 7.528 -11.260 1.00 98.12 133 MET A N 1
ATOM 1041 C CA . MET A 1 133 ? -4.873 7.295 -10.288 1.00 98.12 133 MET A CA 1
ATOM 1042 C C . MET A 1 133 ? -3.595 8.006 -10.707 1.00 98.12 133 MET A C 1
ATOM 1044 O O . MET A 1 133 ? -3.302 8.161 -11.896 1.00 98.12 133 MET A O 1
ATOM 1048 N N . TYR A 1 134 ? -2.821 8.395 -9.707 1.00 98.31 134 TYR A N 1
ATOM 1049 C CA . TYR A 1 134 ? -1.546 9.066 -9.859 1.00 98.31 134 TYR A CA 1
ATOM 1050 C C . TYR A 1 134 ? -0.471 8.339 -9.051 1.00 98.31 134 TYR A C 1
ATOM 1052 O O . TYR A 1 134 ? -0.771 7.680 -8.057 1.00 98.31 134 TYR A O 1
ATOM 1060 N N . ALA A 1 135 ? 0.776 8.463 -9.485 1.00 97.75 135 ALA A N 1
ATOM 1061 C CA . ALA A 1 135 ? 1.963 7.999 -8.784 1.00 97.75 135 ALA A CA 1
ATOM 1062 C C . ALA A 1 135 ? 2.730 9.184 -8.204 1.00 97.75 135 ALA A C 1
ATOM 1064 O O . ALA A 1 135 ? 2.932 10.196 -8.878 1.00 97.75 135 ALA A O 1
ATOM 1065 N N . GLU A 1 136 ? 3.228 9.005 -6.989 1.00 97.38 136 GLU A N 1
ATOM 1066 C CA . GLU A 1 136 ? 4.171 9.904 -6.339 1.00 97.38 136 GLU A CA 1
ATOM 1067 C C . GLU A 1 136 ? 5.447 9.139 -5.992 1.00 97.38 136 GLU A C 1
ATOM 1069 O O . GLU A 1 136 ? 5.376 8.061 -5.407 1.00 97.38 136 GLU A O 1
ATOM 1074 N N . VAL A 1 137 ? 6.612 9.682 -6.349 1.00 96.81 137 VAL A N 1
ATOM 1075 C CA . VAL A 1 137 ? 7.897 9.146 -5.882 1.00 96.81 137 VAL A CA 1
ATOM 1076 C C . VAL A 1 137 ? 8.097 9.609 -4.443 1.00 96.81 137 VAL A C 1
ATOM 1078 O O . VAL A 1 137 ? 8.253 10.800 -4.198 1.00 96.81 137 VAL A O 1
ATOM 1081 N N . THR A 1 138 ? 8.075 8.670 -3.502 1.00 95.25 138 THR A N 1
ATOM 1082 C CA . THR A 1 138 ? 8.147 8.951 -2.058 1.00 95.25 138 THR A CA 1
ATOM 1083 C C . THR A 1 138 ? 9.565 8.818 -1.518 1.00 95.25 138 THR A C 1
ATOM 1085 O O . THR A 1 138 ? 9.938 9.504 -0.573 1.00 95.25 138 THR A O 1
ATOM 1088 N N . LEU A 1 139 ? 10.371 7.948 -2.126 1.00 95.81 139 LEU A N 1
ATOM 1089 C CA . LEU A 1 139 ? 11.783 7.797 -1.796 1.00 95.81 139 LEU A CA 1
ATOM 1090 C C . LEU A 1 139 ? 12.569 7.585 -3.082 1.00 95.81 139 LEU A C 1
ATOM 1092 O O . LEU A 1 139 ? 12.178 6.779 -3.930 1.00 95.81 139 LEU A O 1
ATOM 1096 N N . ILE A 1 140 ? 13.679 8.306 -3.203 1.00 95.56 140 ILE A N 1
ATOM 1097 C CA . ILE A 1 140 ? 14.694 8.099 -4.231 1.00 95.56 140 ILE A CA 1
ATOM 1098 C C . ILE A 1 140 ? 15.878 7.460 -3.523 1.00 95.56 140 ILE A C 1
ATOM 1100 O O . ILE A 1 140 ? 16.382 8.005 -2.545 1.00 95.56 140 ILE A O 1
ATOM 1104 N N . PHE A 1 141 ? 16.278 6.288 -3.996 1.00 92.19 141 PHE A N 1
ATOM 1105 C CA . PHE A 1 141 ? 17.501 5.649 -3.550 1.00 92.19 141 PHE A CA 1
ATOM 1106 C C . PHE A 1 141 ? 18.566 5.905 -4.605 1.00 92.19 141 PHE A C 1
ATOM 1108 O O . PHE A 1 141 ? 18.393 5.529 -5.770 1.00 92.19 141 PHE A O 1
ATOM 1115 N N . ASP A 1 142 ? 19.630 6.571 -4.184 1.00 88.12 142 ASP A N 1
ATOM 1116 C CA . ASP A 1 142 ? 20.815 6.815 -4.992 1.00 88.12 142 ASP A CA 1
ATOM 1117 C C . ASP A 1 142 ? 22.011 6.067 -4.392 1.00 88.12 142 ASP A C 1
ATOM 1119 O O . ASP A 1 142 ? 21.939 5.583 -3.259 1.00 88.12 142 ASP A O 1
ATOM 1123 N N . LYS A 1 143 ? 23.064 5.899 -5.189 1.00 73.38 143 LYS A N 1
ATOM 1124 C CA . LYS A 1 143 ? 24.280 5.180 -4.795 1.00 73.38 143 LYS A CA 1
ATOM 1125 C C . LYS A 1 143 ? 25.154 5.954 -3.819 1.00 73.38 143 LYS A C 1
ATOM 1127 O O . LYS A 1 143 ? 25.255 7.189 -3.966 1.00 73.38 143 LYS A O 1
#

Radius of gyration: 15.75 Å; Cα contacts (8 Å, |Δi|>4): 279; chains: 1; bounding box: 43×33×53 Å

Organism: NCBI:txid412755

Secondary structure (DSSP, 8-state):
-----PPPPBEEEEEEEESSHHHHHHHHHHHHHHT--EEEE---EE--S-GGGHHHH-SSPEEEEEEESS-B-GGGHHHHHHHHHHHHHHHHHH-SS--S-SEEEEEEEEETTEEEEEES---TTPEEEETTEEEEEEEE---

pLDDT: mean 95.11, std 4.76, range [73.38, 98.75]

Solvent-accessible surface area (backbone atoms only — not comparable to full-atom values): 8006 Å² total; per-residue (Å²): 134,87,82,88,74,82,79,74,63,31,38,41,36,35,43,35,40,11,32,42,70,70,53,41,55,50,48,53,53,51,41,34,75,74,77,40,56,66,70,46,72,57,74,75,46,79,51,82,90,62,73,88,47,34,87,33,24,45,89,60,25,34,31,36,43,38,28,35,60,69,63,35,62,69,84,47,51,43,58,50,42,53,51,36,54,51,49,33,56,50,50,26,73,69,46,95,57,94,38,75,37,30,42,48,63,41,39,27,41,44,52,99,45,33,34,32,40,51,39,74,69,85,52,98,83,42,44,78,64,49,94,77,24,23,38,35,81,76,43,79,52,79,135

Sequence (143 aa):
MWKLKAPKPVKLIVGILAADEPARGEAVKMIEARIGKCDLISDVWPFDQTDYYRDEAGDNILRQFVSIEKLIDPGKLADIKHDTNKLEQKLAKQSASDLSRPVNLDPGLIGPSKLILATTKNYSHRIYLGKKMYAEVTLIFDK

Foldseek 3Di:
DDDDDADDFFKKKKKKKALDDVLVVVLQVLCCVPVHNWPDKDDKDFDPPDCVCCQQANDGIIIIMTIHPDGDRPLCQLVVVVVQVVVQCVSCVVDPDPHNGRMDIWMWTDDPFFIKTKDLDDDDQWDDSPPSITIDTPDGHDD

InterPro domains:
  IPR025529 Protein of unknown function DUF4416 [PF14385] (9-143)